Protein AF-A0A445A3R5-F1 (afdb_monomer_lite)

Sequence (117 aa):
MTSEGSCERLQRALLECHRRIPAGPSRDSACRHLNHALANCLVFLSCPHESEAVRTLCSSAGTALKRSQCQQAQLSLSLCLSSHQQYWLEGFIEEKVYHWRGRCRKADGSYQTDKRS

pLDDT: mean 71.78, std 22.08, range [31.06, 93.31]

Secondary structure (DSSP, 8-state):
--SHHHHHHHHHHHHHHHHHS-SSHHHHHHTHHHHHHHHHHHHHHH-HHHHHHHHHHTSS---HHHHHHHHHHHHHHHHHHHHHHTTGGGTS-SSHHHHHHHHHTTTS---------

Radius of gyration: 16.89 Å; chains: 1; bounding box: 39×32×50 Å

Structure (mmCIF, N/CA/C/O backbone):
data_AF-A0A445A3R5-F1
#
_entry.id   AF-A0A445A3R5-F1
#
loop_
_atom_site.group_PDB
_atom_site.id
_atom_site.type_symbol
_atom_site.label_atom_id
_atom_site.label_alt_id
_atom_site.label_comp_id
_atom_site.label_asym_id
_atom_site.label_entity_id
_atom_site.label_seq_id
_atom_site.pdbx_PDB_ins_code
_atom_site.Cartn_x
_atom_site.Cartn_y
_atom_site.Cartn_z
_atom_site.occupancy
_atom_site.B_iso_or_equiv
_atom_site.auth_seq_id
_atom_site.auth_comp_id
_atom_site.auth_asym_id
_atom_site.auth_atom_id
_atom_site.pdbx_PDB_model_num
ATOM 1 N N . MET A 1 1 ? -15.129 7.546 -12.291 1.00 37.06 1 MET A N 1
ATOM 2 C CA . MET A 1 1 ? -13.924 6.773 -12.670 1.00 37.06 1 MET A CA 1
ATOM 3 C C . MET A 1 1 ? -13.771 5.676 -11.636 1.00 37.06 1 MET A C 1
ATOM 5 O O . MET A 1 1 ? -13.635 6.003 -10.465 1.00 37.06 1 MET A O 1
ATOM 9 N N . THR A 1 2 ? -13.929 4.414 -12.029 1.00 44.00 2 THR A N 1
ATOM 10 C CA . THR A 1 2 ? -13.832 3.269 -11.113 1.00 44.00 2 THR A CA 1
ATOM 11 C C . THR A 1 2 ? -12.402 3.145 -10.580 1.00 44.00 2 THR A C 1
ATOM 13 O O . THR A 1 2 ? -11.435 3.400 -11.300 1.00 44.00 2 THR A O 1
ATOM 16 N N . SER A 1 3 ? -12.263 2.809 -9.296 1.00 56.22 3 SER A N 1
ATOM 17 C CA . SER A 1 3 ? -10.968 2.746 -8.601 1.00 56.22 3 SER A CA 1
ATOM 18 C C . SER A 1 3 ? -10.004 1.718 -9.219 1.00 56.22 3 SER A C 1
ATOM 20 O O . SER A 1 3 ? -8.790 1.901 -9.163 1.00 56.22 3 SER A O 1
ATOM 22 N N . GLU A 1 4 ? -10.522 0.680 -9.879 1.00 51.44 4 GLU A N 1
ATOM 23 C CA . GLU A 1 4 ? -9.735 -0.388 -10.516 1.00 51.44 4 GLU A CA 1
ATOM 24 C C . GLU A 1 4 ? -8.845 0.121 -11.659 1.00 51.44 4 GLU A C 1
ATOM 26 O O . GLU A 1 4 ? -7.643 -0.151 -11.682 1.00 51.44 4 GLU A O 1
ATOM 31 N N . GLY A 1 5 ? -9.380 0.978 -12.539 1.00 58.00 5 GLY A N 1
ATOM 32 C CA . GLY A 1 5 ? -8.611 1.571 -13.642 1.00 58.00 5 GLY A CA 1
ATOM 33 C C . GLY A 1 5 ? -7.486 2.506 -13.176 1.00 58.00 5 GLY A C 1
ATOM 34 O O . GLY A 1 5 ? -6.587 2.843 -13.948 1.00 58.00 5 GLY A O 1
ATOM 35 N N . SER A 1 6 ? -7.507 2.927 -11.909 1.00 75.94 6 SER A N 1
ATOM 36 C CA . SER A 1 6 ? -6.430 3.703 -11.291 1.00 75.94 6 SER A CA 1
ATOM 37 C C . SER A 1 6 ? -5.270 2.807 -10.838 1.00 75.94 6 SER A C 1
ATOM 39 O O . SER A 1 6 ? -4.104 3.143 -11.067 1.00 75.94 6 SER A O 1
ATOM 41 N N . CYS A 1 7 ? -5.566 1.635 -10.263 1.00 83.50 7 CYS A N 1
ATOM 42 C CA . CYS A 1 7 ? -4.539 0.732 -9.739 1.00 83.50 7 CYS A CA 1
ATOM 43 C C . CYS A 1 7 ? -3.718 0.082 -10.859 1.00 83.50 7 CYS A C 1
ATOM 45 O O . CYS A 1 7 ? -2.492 0.041 -10.763 1.00 83.50 7 CYS A O 1
ATOM 47 N N . GLU A 1 8 ? -4.348 -0.332 -11.963 1.00 84.38 8 GLU A N 1
ATOM 48 C CA . GLU A 1 8 ? -3.620 -0.874 -13.122 1.00 84.38 8 GLU A CA 1
ATOM 49 C C . GLU A 1 8 ? -2.626 0.134 -13.712 1.00 84.38 8 GLU A C 1
ATOM 51 O O . GLU A 1 8 ? -1.512 -0.216 -14.107 1.00 84.38 8 GLU A O 1
ATOM 56 N N . ARG A 1 9 ? -3.003 1.417 -13.763 1.00 86.88 9 ARG A N 1
ATOM 57 C CA . ARG A 1 9 ? -2.125 2.483 -14.265 1.00 86.88 9 ARG A CA 1
ATOM 58 C C . ARG A 1 9 ? -0.906 2.667 -13.363 1.00 86.88 9 ARG A C 1
ATOM 60 O O . ARG A 1 9 ? 0.203 2.814 -13.875 1.00 86.88 9 ARG A O 1
ATOM 67 N N . LEU A 1 10 ? -1.097 2.613 -12.044 1.00 85.69 10 LEU A N 1
ATOM 68 C CA . LEU A 1 10 ? -0.006 2.648 -11.065 1.00 85.69 10 LEU A CA 1
ATOM 69 C C . LEU A 1 10 ? 0.895 1.416 -11.177 1.00 85.69 10 LEU A C 1
ATOM 71 O O . LEU A 1 10 ? 2.116 1.548 -11.099 1.00 85.69 10 LEU A O 1
ATOM 75 N N . GLN A 1 11 ? 0.317 0.241 -11.430 1.00 87.00 11 GLN A N 1
ATOM 76 C CA . GLN A 1 11 ? 1.075 -0.981 -11.667 1.00 87.00 11 GLN A CA 1
ATOM 77 C C . GLN A 1 11 ? 1.947 -0.865 -12.921 1.00 87.00 11 GLN A C 1
ATOM 79 O O . GLN A 1 11 ? 3.147 -1.124 -12.849 1.00 87.00 11 GLN A O 1
ATOM 84 N N . ARG A 1 12 ? 1.388 -0.417 -14.053 1.00 87.56 12 ARG A N 1
ATOM 85 C CA . ARG A 1 12 ? 2.157 -0.204 -15.294 1.00 87.56 12 ARG A CA 1
ATOM 86 C C . ARG A 1 12 ? 3.282 0.814 -15.095 1.00 87.56 12 ARG A C 1
ATOM 88 O O . ARG A 1 12 ? 4.406 0.571 -15.525 1.00 87.56 12 ARG A O 1
ATOM 95 N N . ALA A 1 13 ? 3.007 1.919 -14.402 1.00 90.00 13 ALA A N 1
ATOM 96 C CA . ALA A 1 13 ? 4.021 2.923 -14.088 1.00 90.00 13 ALA A CA 1
ATOM 97 C C . ALA A 1 13 ? 5.144 2.359 -13.198 1.00 90.00 13 ALA A C 1
ATOM 99 O O . ALA A 1 13 ? 6.319 2.640 -13.434 1.00 90.00 13 ALA A O 1
ATOM 100 N N . LEU A 1 14 ? 4.805 1.532 -12.202 1.00 88.38 14 LEU A N 1
ATOM 101 C CA . LEU A 1 14 ? 5.788 0.872 -11.341 1.00 88.38 14 LEU A CA 1
ATOM 102 C C . LEU A 1 14 ? 6.661 -0.118 -12.123 1.00 88.38 14 LEU A C 1
ATOM 104 O O . LEU A 1 14 ? 7.878 -0.129 -11.940 1.00 88.38 14 LEU A O 1
ATOM 108 N N . LEU A 1 15 ? 6.063 -0.906 -13.020 1.00 88.56 15 LEU A N 1
ATOM 109 C CA . LEU A 1 15 ? 6.794 -1.828 -13.894 1.00 88.56 15 LEU A CA 1
ATOM 110 C C . LEU A 1 15 ? 7.776 -1.082 -14.803 1.00 88.56 15 LEU A C 1
ATOM 112 O O . LEU A 1 15 ? 8.933 -1.483 -14.909 1.00 88.56 15 LEU A O 1
ATOM 116 N N . GLU A 1 16 ? 7.364 0.043 -15.390 1.00 93.06 16 GLU A N 1
ATOM 117 C CA . GLU A 1 16 ? 8.260 0.873 -16.202 1.00 93.06 16 GLU A CA 1
ATOM 118 C C . GLU A 1 16 ? 9.389 1.494 -15.362 1.00 93.06 16 GLU A C 1
ATOM 120 O O . GLU A 1 16 ? 10.533 1.556 -15.813 1.00 93.06 16 GLU A O 1
ATOM 125 N N . CYS A 1 17 ? 9.113 1.890 -14.114 1.00 89.12 17 CYS A N 1
ATOM 126 C CA . CYS A 1 17 ? 10.145 2.356 -13.185 1.00 89.12 17 CYS A CA 1
ATOM 127 C C . CYS A 1 17 ? 11.187 1.260 -12.904 1.00 89.12 17 CYS A C 1
ATOM 129 O O . CYS A 1 17 ? 12.388 1.508 -13.002 1.00 89.12 17 CYS A O 1
ATOM 131 N N . HIS A 1 18 ? 10.743 0.028 -12.640 1.00 89.44 18 HIS A N 1
ATOM 132 C CA . HIS A 1 18 ? 11.635 -1.119 -12.444 1.00 89.44 18 HIS A CA 1
ATOM 133 C C . HIS A 1 18 ? 12.403 -1.512 -13.709 1.00 89.44 18 HIS A C 1
ATOM 135 O O . HIS A 1 18 ? 13.522 -2.004 -13.606 1.00 89.44 18 HIS A O 1
ATOM 141 N N . ARG A 1 19 ? 11.831 -1.291 -14.898 1.00 93.31 19 ARG A N 1
ATOM 142 C CA . ARG A 1 19 ? 12.522 -1.530 -16.171 1.00 93.31 19 ARG A CA 1
ATOM 143 C C . ARG A 1 19 ? 13.660 -0.532 -16.396 1.00 93.31 19 ARG A C 1
ATOM 145 O O . ARG A 1 19 ? 14.689 -0.892 -16.956 1.00 93.31 19 ARG A O 1
ATOM 152 N N . ARG A 1 20 ? 13.476 0.724 -15.976 1.00 93.06 20 ARG A N 1
ATOM 153 C CA . ARG A 1 20 ? 14.477 1.796 -16.119 1.00 93.06 20 ARG A CA 1
ATOM 154 C C . ARG A 1 20 ? 15.563 1.754 -15.052 1.00 93.06 20 ARG A C 1
ATOM 156 O O . ARG A 1 20 ? 16.673 2.207 -15.313 1.00 93.06 20 ARG A O 1
ATOM 163 N N . ILE A 1 21 ? 15.236 1.265 -13.858 1.00 89.81 21 ILE A N 1
ATOM 164 C CA . ILE A 1 21 ? 16.121 1.321 -12.696 1.00 89.81 21 ILE A CA 1
ATOM 165 C C . ILE A 1 21 ? 16.467 -0.106 -12.256 1.00 89.81 21 ILE A C 1
ATOM 167 O O . ILE A 1 21 ? 15.579 -0.821 -11.781 1.00 89.81 21 ILE A O 1
ATOM 171 N N . PRO A 1 22 ? 17.742 -0.523 -12.380 1.00 87.81 22 PRO A N 1
ATOM 172 C CA . PRO A 1 22 ? 18.195 -1.850 -11.977 1.00 87.81 22 PRO A CA 1
ATOM 173 C C . PRO A 1 22 ? 17.862 -2.168 -10.519 1.00 87.81 22 PRO A C 1
ATOM 175 O O . PRO A 1 22 ? 17.771 -1.273 -9.679 1.00 87.81 22 PRO A O 1
ATOM 178 N N . ALA A 1 23 ? 17.706 -3.454 -10.205 1.00 85.44 23 ALA A N 1
ATOM 179 C CA . ALA A 1 23 ? 17.438 -3.900 -8.843 1.00 85.44 23 ALA A CA 1
ATOM 180 C C . ALA A 1 23 ? 18.529 -3.432 -7.860 1.00 85.44 23 ALA A C 1
ATOM 182 O O . ALA A 1 23 ? 19.720 -3.513 -8.152 1.00 85.44 23 ALA A O 1
ATOM 183 N N . GLY A 1 24 ? 18.106 -2.947 -6.692 1.00 84.81 24 GLY A N 1
ATOM 184 C CA . GLY A 1 24 ? 18.982 -2.451 -5.632 1.00 84.81 24 GLY A CA 1
ATOM 185 C C . GLY A 1 24 ? 18.335 -1.316 -4.827 1.00 84.81 24 GLY A C 1
ATOM 186 O O . GLY A 1 24 ? 17.236 -0.869 -5.169 1.00 84.81 24 GLY A O 1
ATOM 187 N N . PRO A 1 25 ? 19.020 -0.795 -3.791 1.00 83.25 25 PRO A N 1
ATOM 188 C CA . PRO A 1 25 ? 18.479 0.241 -2.902 1.00 83.25 25 PRO A CA 1
ATOM 189 C C . PRO A 1 25 ? 18.020 1.514 -3.633 1.00 83.25 25 PRO A C 1
ATOM 191 O O . PRO A 1 25 ? 17.050 2.158 -3.232 1.00 83.25 25 PRO A O 1
ATOM 194 N N . SER A 1 26 ? 18.685 1.860 -4.739 1.00 86.00 26 SER A N 1
ATOM 195 C CA . SER A 1 26 ? 18.342 3.013 -5.581 1.00 86.00 26 SER A CA 1
ATOM 196 C C . SER A 1 26 ? 16.991 2.864 -6.287 1.00 86.00 26 SER A C 1
ATOM 198 O O . SER A 1 26 ? 16.297 3.854 -6.508 1.00 86.00 26 SER A O 1
ATOM 200 N N . ARG A 1 27 ? 16.577 1.635 -6.621 1.00 86.75 27 ARG A N 1
ATOM 201 C CA . ARG A 1 27 ? 15.251 1.370 -7.197 1.00 86.75 27 ARG A CA 1
ATOM 202 C C . ARG A 1 27 ? 14.157 1.575 -6.168 1.00 86.75 27 ARG A C 1
ATOM 204 O O . ARG A 1 27 ? 13.140 2.194 -6.472 1.00 86.75 27 ARG A O 1
ATOM 211 N N . ASP A 1 28 ? 14.374 1.090 -4.950 1.00 81.12 28 ASP A N 1
ATOM 212 C CA . ASP A 1 28 ? 13.382 1.182 -3.881 1.00 81.12 28 ASP A CA 1
ATOM 213 C C . ASP A 1 28 ? 13.109 2.629 -3.478 1.00 81.12 28 ASP A C 1
ATOM 215 O O . ASP A 1 28 ? 11.967 2.974 -3.172 1.00 81.12 28 ASP A O 1
ATOM 219 N N . SER A 1 29 ? 14.133 3.486 -3.513 1.00 86.12 29 SER A N 1
ATOM 220 C CA . SER A 1 29 ? 13.983 4.920 -3.272 1.00 86.12 29 SER A CA 1
ATOM 221 C C . SER A 1 29 ? 13.333 5.641 -4.457 1.00 86.12 29 SER A C 1
ATOM 223 O O . SER A 1 29 ? 12.372 6.386 -4.252 1.00 86.12 29 SER A O 1
ATOM 225 N N . ALA A 1 30 ? 13.777 5.383 -5.690 1.00 84.81 30 ALA A N 1
ATOM 226 C CA . ALA A 1 30 ? 13.256 6.051 -6.882 1.00 84.81 30 ALA A CA 1
ATOM 227 C C . ALA A 1 30 ? 11.796 5.674 -7.195 1.00 84.81 30 ALA A C 1
ATOM 229 O O . ALA A 1 30 ? 10.966 6.540 -7.476 1.00 84.81 30 ALA A O 1
ATOM 230 N N . CYS A 1 31 ? 11.443 4.393 -7.068 1.00 88.00 31 CYS A N 1
ATOM 231 C CA . CYS A 1 31 ? 10.097 3.883 -7.337 1.00 88.00 31 CYS A CA 1
ATOM 232 C C . CYS A 1 31 ? 9.188 3.891 -6.091 1.00 88.00 31 CYS A C 1
ATOM 234 O O . CYS A 1 31 ? 8.050 3.416 -6.143 1.00 88.00 31 CYS A O 1
ATOM 236 N N . ARG A 1 32 ? 9.653 4.445 -4.959 1.00 87.75 32 ARG A N 1
ATOM 237 C CA . ARG A 1 32 ? 8.954 4.409 -3.662 1.00 87.75 32 ARG A CA 1
ATOM 238 C C . ARG A 1 32 ? 7.534 4.954 -3.720 1.00 87.75 32 ARG A C 1
ATOM 240 O O . ARG A 1 32 ? 6.629 4.380 -3.120 1.00 87.75 32 ARG A O 1
ATOM 247 N N . HIS A 1 33 ? 7.354 6.074 -4.415 1.00 85.50 33 HIS A N 1
ATOM 248 C CA . HIS A 1 33 ? 6.078 6.778 -4.496 1.00 85.50 33 HIS A CA 1
ATOM 249 C C . HIS A 1 33 ? 5.041 5.973 -5.294 1.00 85.50 33 HIS A C 1
ATOM 251 O O . HIS A 1 33 ? 3.910 5.836 -4.836 1.00 85.50 33 HIS A O 1
ATOM 257 N N . LEU A 1 34 ? 5.446 5.358 -6.413 1.00 86.75 34 LEU A N 1
ATOM 258 C CA . LEU A 1 34 ? 4.602 4.455 -7.207 1.00 86.75 34 LEU A CA 1
ATOM 259 C C . LEU A 1 34 ? 4.236 3.202 -6.419 1.00 86.75 34 LEU A C 1
ATOM 261 O O . LEU A 1 34 ? 3.076 2.806 -6.385 1.00 86.75 34 LEU A O 1
ATOM 265 N N . ASN A 1 35 ? 5.214 2.620 -5.728 1.00 85.81 35 ASN A N 1
ATOM 266 C CA . ASN A 1 35 ? 4.995 1.457 -4.885 1.00 85.81 35 ASN A CA 1
ATOM 267 C C . ASN A 1 35 ? 4.002 1.758 -3.745 1.00 85.81 35 ASN A C 1
ATOM 269 O O . ASN A 1 35 ? 3.077 0.992 -3.490 1.00 85.81 35 ASN A O 1
ATOM 273 N N . HIS A 1 36 ? 4.160 2.905 -3.082 1.00 83.50 36 HIS A N 1
ATOM 274 C CA . HIS A 1 36 ? 3.249 3.345 -2.030 1.00 83.50 36 HIS A CA 1
ATOM 275 C C . HIS A 1 36 ? 1.837 3.627 -2.558 1.00 83.50 36 HIS A C 1
ATOM 277 O O . HIS A 1 36 ? 0.860 3.207 -1.943 1.00 83.50 36 HIS A O 1
ATOM 283 N N . ALA A 1 37 ? 1.729 4.315 -3.696 1.00 86.06 37 ALA A N 1
ATOM 284 C CA . ALA A 1 37 ? 0.449 4.614 -4.324 1.00 86.06 37 ALA A CA 1
ATOM 285 C C . ALA A 1 37 ? -0.282 3.333 -4.747 1.00 86.06 37 ALA A C 1
ATOM 287 O O . ALA A 1 37 ? -1.463 3.186 -4.443 1.00 86.06 37 ALA A O 1
ATOM 288 N N . LEU A 1 38 ? 0.421 2.386 -5.381 1.00 83.94 38 LEU A N 1
ATOM 289 C CA . LEU A 1 38 ? -0.147 1.098 -5.775 1.00 83.94 38 LEU A CA 1
ATOM 290 C C . LEU A 1 38 ? -0.620 0.298 -4.558 1.00 83.94 38 LEU A C 1
ATOM 292 O O . LEU A 1 38 ? -1.742 -0.197 -4.561 1.00 83.94 38 LEU A O 1
ATOM 296 N N . ALA A 1 39 ? 0.192 0.222 -3.500 1.00 84.19 39 ALA A N 1
ATOM 297 C CA . ALA A 1 39 ? -0.186 -0.470 -2.270 1.00 84.19 39 ALA A CA 1
ATOM 298 C C . ALA A 1 39 ? -1.469 0.116 -1.658 1.00 84.19 39 ALA A C 1
ATOM 300 O O . ALA A 1 39 ? -2.389 -0.632 -1.343 1.00 84.19 39 ALA A O 1
ATOM 301 N N . ASN A 1 40 ? -1.573 1.444 -1.549 1.00 84.44 40 ASN A N 1
ATOM 302 C CA . ASN A 1 40 ? -2.789 2.083 -1.038 1.00 84.44 40 ASN A CA 1
ATOM 303 C C . ASN A 1 40 ? -4.000 1.841 -1.948 1.00 84.44 40 ASN A C 1
ATOM 305 O O . ASN A 1 40 ? -5.102 1.655 -1.446 1.00 84.44 40 ASN A O 1
ATOM 309 N N . CYS A 1 41 ? -3.796 1.813 -3.266 1.00 85.44 41 CYS A N 1
ATOM 310 C CA . CYS A 1 41 ? -4.853 1.526 -4.232 1.00 85.44 41 CYS A CA 1
ATOM 311 C C . CYS A 1 41 ? -5.420 0.110 -4.040 1.00 85.44 41 CYS A C 1
ATOM 313 O O . CYS A 1 41 ? -6.629 -0.063 -3.936 1.00 85.44 41 CYS A O 1
ATOM 315 N N . LEU A 1 42 ? -4.546 -0.892 -3.903 1.00 84.00 42 LEU A N 1
ATOM 316 C CA . LEU A 1 42 ? -4.945 -2.285 -3.680 1.00 84.00 42 LEU A CA 1
ATOM 317 C C . LEU A 1 42 ? -5.613 -2.496 -2.318 1.00 84.00 42 LEU A C 1
ATOM 319 O O . LEU A 1 42 ? -6.603 -3.218 -2.222 1.00 84.00 42 LEU A O 1
ATOM 323 N N . VAL A 1 43 ? -5.106 -1.836 -1.274 1.00 86.75 43 VAL A N 1
ATOM 324 C CA . VAL A 1 43 ? -5.729 -1.851 0.057 1.00 86.75 43 VAL A CA 1
ATOM 325 C C . VAL A 1 43 ? -7.130 -1.240 0.004 1.00 86.75 43 VAL A C 1
ATOM 327 O O . VAL A 1 43 ? -8.051 -1.805 0.580 1.00 86.75 43 VAL A O 1
ATOM 330 N N . PHE A 1 44 ? -7.309 -0.132 -0.719 1.00 87.38 44 PHE A N 1
ATOM 331 C CA . PHE A 1 44 ? -8.618 0.496 -0.895 1.00 87.38 44 PHE A CA 1
ATOM 332 C C . PHE A 1 44 ? -9.587 -0.377 -1.703 1.00 87.38 44 PHE A C 1
ATOM 334 O O . PHE A 1 44 ? -10.763 -0.434 -1.366 1.00 87.38 44 PHE A O 1
ATOM 341 N N . LEU A 1 45 ? -9.110 -1.094 -2.728 1.00 86.38 45 LEU A N 1
ATOM 342 C CA . LEU A 1 45 ? -9.939 -2.052 -3.470 1.00 86.38 45 LEU A CA 1
ATOM 343 C C . LEU A 1 45 ? -10.362 -3.254 -2.620 1.00 86.38 45 LEU A C 1
ATOM 345 O O . LEU A 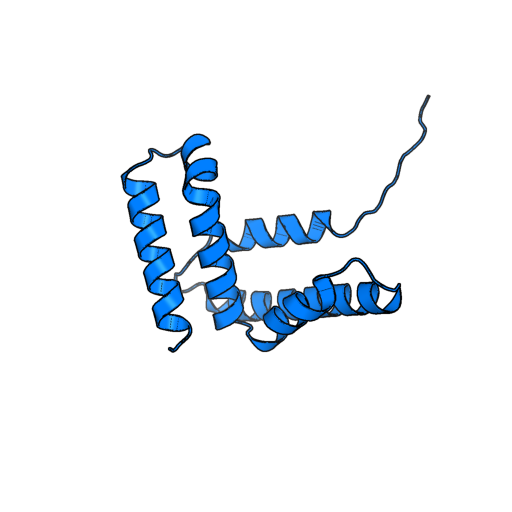1 45 ? -11.488 -3.719 -2.750 1.00 86.38 45 LEU A O 1
ATOM 349 N N . SER A 1 46 ? -9.467 -3.752 -1.765 1.00 86.19 46 SER A N 1
ATOM 350 C CA . SER A 1 46 ? -9.737 -4.942 -0.948 1.00 86.19 46 SER A CA 1
ATOM 351 C C . SER A 1 46 ? -10.607 -4.615 0.269 1.00 86.19 46 SER A C 1
ATOM 353 O O . SER A 1 46 ? -11.532 -5.345 0.586 1.00 86.19 46 SER A O 1
ATOM 355 N N . CYS A 1 47 ? -10.316 -3.501 0.945 1.00 88.81 47 CYS A N 1
ATOM 356 C CA . CYS A 1 47 ? -10.924 -3.109 2.217 1.00 88.81 47 CYS A CA 1
ATOM 357 C C . CYS A 1 47 ? -11.315 -1.617 2.183 1.00 88.81 47 CYS A C 1
ATOM 359 O O . CYS A 1 47 ? -10.680 -0.791 2.856 1.00 88.81 47 CYS A O 1
ATOM 361 N N . PRO A 1 48 ? -12.302 -1.213 1.359 1.00 89.81 48 PRO A N 1
ATOM 362 C CA . PRO A 1 48 ? -12.624 0.199 1.136 1.00 89.81 48 PRO A CA 1
ATOM 363 C C . PRO A 1 48 ? -13.091 0.900 2.416 1.00 89.81 48 PRO A C 1
ATOM 365 O O . PRO A 1 48 ? -12.645 2.008 2.713 1.00 89.81 48 PRO A O 1
ATOM 368 N N . HIS A 1 49 ? -13.928 0.237 3.216 1.00 91.31 49 HIS A N 1
ATOM 369 C CA . HIS A 1 49 ? -14.488 0.812 4.438 1.00 91.31 49 HIS A CA 1
ATOM 370 C C . HIS A 1 49 ? -13.423 1.005 5.521 1.00 91.31 49 HIS A C 1
ATOM 372 O O . HIS A 1 49 ? -13.301 2.082 6.106 1.00 91.31 49 HIS A O 1
ATOM 378 N N . GLU A 1 50 ? -12.610 -0.017 5.769 1.00 90.88 50 GLU A N 1
ATOM 379 C CA . GLU A 1 50 ? -11.567 0.009 6.788 1.00 90.88 50 GLU A CA 1
ATOM 380 C C . GLU A 1 50 ? -10.437 0.966 6.399 1.00 90.88 50 GLU A C 1
ATOM 382 O O . GLU A 1 50 ? -9.914 1.697 7.243 1.00 90.88 50 GLU A O 1
ATOM 387 N N . SER A 1 51 ? -10.075 1.011 5.114 1.00 87.25 51 SER A N 1
ATOM 388 C CA . SER A 1 51 ? -9.042 1.924 4.619 1.00 87.25 51 SER A CA 1
ATOM 389 C C . SER A 1 51 ? -9.485 3.389 4.678 1.00 87.25 51 SER A C 1
ATOM 391 O O . SER A 1 51 ? -8.694 4.255 5.064 1.00 87.25 51 SER A O 1
ATOM 393 N N . GLU A 1 52 ? -10.754 3.686 4.385 1.00 90.44 52 GLU A N 1
ATOM 394 C CA . GLU A 1 52 ? -11.322 5.023 4.560 1.00 90.44 52 GLU A CA 1
ATOM 395 C C . GLU A 1 52 ? -11.431 5.425 6.038 1.00 90.44 52 GLU A C 1
ATOM 397 O O . GLU A 1 52 ? -11.122 6.571 6.391 1.00 90.44 52 GLU A O 1
ATOM 402 N N . ALA A 1 53 ? -11.794 4.485 6.916 1.00 89.44 53 ALA A N 1
ATOM 403 C CA . ALA A 1 53 ? -11.820 4.709 8.357 1.00 89.44 53 ALA A CA 1
ATOM 404 C C . ALA A 1 53 ? -10.427 5.086 8.883 1.00 89.44 53 ALA A C 1
ATOM 406 O O . ALA A 1 53 ? -10.287 6.089 9.585 1.00 89.44 53 ALA A O 1
ATOM 407 N N . VAL A 1 54 ? -9.380 4.356 8.480 1.00 88.94 54 VAL A N 1
ATOM 408 C CA . VAL A 1 54 ? -7.988 4.694 8.819 1.00 88.94 54 VAL A CA 1
ATOM 409 C C . VAL A 1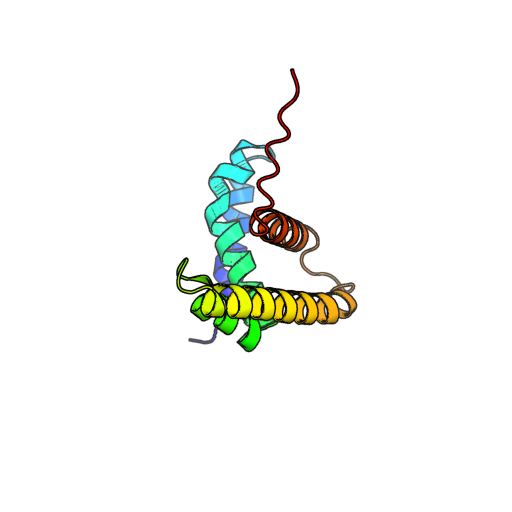 54 ? -7.609 6.068 8.267 1.00 88.94 54 VAL A C 1
ATOM 411 O O . VAL A 1 54 ? -7.069 6.889 9.008 1.00 88.94 54 VAL A O 1
ATOM 414 N N . ARG A 1 55 ? -7.928 6.371 7.002 1.00 87.44 55 ARG A N 1
ATOM 415 C CA . ARG A 1 55 ? -7.633 7.679 6.392 1.00 87.44 55 ARG A CA 1
ATOM 416 C C . ARG A 1 55 ? -8.261 8.833 7.175 1.00 87.44 55 ARG A C 1
ATOM 418 O O . ARG A 1 55 ? -7.612 9.854 7.377 1.00 87.44 55 ARG A O 1
ATOM 425 N N . THR A 1 56 ? -9.498 8.671 7.632 1.00 88.50 56 THR A N 1
ATOM 426 C CA . THR A 1 56 ? -10.233 9.714 8.356 1.00 88.50 56 THR A CA 1
ATOM 427 C C . THR A 1 56 ? -9.752 9.842 9.801 1.00 88.50 56 THR A C 1
ATOM 429 O O . THR A 1 56 ? -9.424 10.942 10.253 1.00 88.50 56 THR A O 1
ATOM 432 N N . LEU A 1 57 ? -9.662 8.722 10.523 1.00 84.94 57 LEU A N 1
ATOM 433 C CA . LEU A 1 57 ? -9.408 8.694 11.966 1.00 84.94 57 LEU A CA 1
ATOM 434 C C . LEU A 1 57 ? -7.930 8.887 12.320 1.00 84.94 57 LEU A C 1
ATOM 436 O O . LEU A 1 57 ? -7.628 9.477 13.354 1.00 84.94 57 LEU A O 1
ATOM 440 N N . CYS A 1 58 ? -7.010 8.453 11.457 1.00 85.88 58 CYS A N 1
ATOM 441 C CA . CYS A 1 58 ? -5.568 8.533 11.698 1.00 85.88 58 CYS A CA 1
ATOM 442 C C . CYS A 1 58 ? -4.894 9.760 11.055 1.00 85.88 58 CYS A C 1
ATOM 444 O O . CYS A 1 58 ? -3.673 9.882 11.109 1.00 85.88 58 CYS A O 1
ATOM 446 N N . SER A 1 59 ? -5.661 10.674 10.448 1.00 77.62 59 SER A N 1
ATOM 447 C CA . SER A 1 59 ? -5.132 11.865 9.756 1.00 77.62 59 SER A CA 1
ATOM 448 C C . SER A 1 59 ? -4.546 12.936 10.686 1.00 77.62 59 SER A C 1
ATOM 450 O O . SER A 1 59 ? -3.807 13.806 10.232 1.00 77.62 59 SER A O 1
ATOM 452 N N . SER A 1 60 ? -4.871 12.906 11.983 1.00 76.38 60 SER A N 1
ATOM 453 C CA . SER A 1 60 ? -4.441 13.914 12.959 1.00 76.38 60 SER A CA 1
ATOM 454 C C . SER A 1 60 ? -4.123 13.284 14.313 1.00 76.38 60 SER A C 1
ATOM 456 O O . SER A 1 60 ? -4.777 12.335 14.737 1.00 76.38 60 SE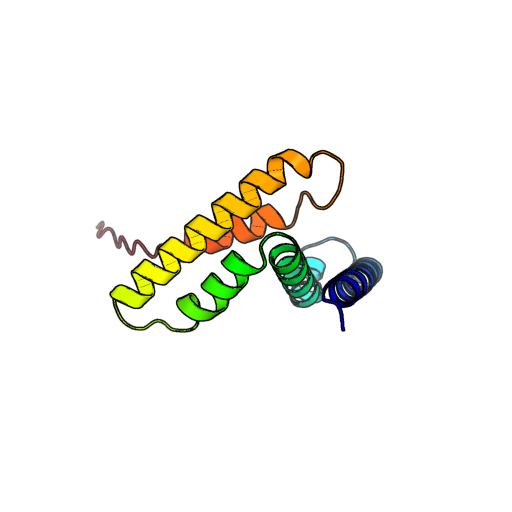R A O 1
ATOM 458 N N . ALA A 1 61 ? -3.160 13.859 15.040 1.00 67.81 61 ALA A N 1
ATOM 459 C CA . ALA A 1 61 ? -2.715 13.374 16.353 1.00 67.81 61 ALA A CA 1
ATOM 460 C C . ALA A 1 61 ? -3.743 13.541 17.500 1.00 67.81 61 ALA A C 1
ATOM 462 O O . ALA A 1 61 ? -3.392 13.272 18.645 1.00 67.81 61 ALA A O 1
ATOM 463 N N . GLY A 1 62 ? -4.981 13.957 17.184 1.00 76.56 62 GLY A N 1
ATOM 464 C CA . GLY A 1 62 ? -5.994 14.620 18.022 1.00 76.56 62 GLY A CA 1
ATOM 465 C C . GLY A 1 62 ? -6.176 14.173 19.483 1.00 76.56 62 GLY A C 1
ATOM 466 O O . GLY A 1 62 ? -5.255 14.146 20.293 1.00 76.56 62 GLY A O 1
ATOM 467 N N . THR A 1 63 ? -7.419 13.947 19.903 1.00 86.12 63 THR A N 1
ATOM 468 C CA . THR A 1 63 ? -7.718 13.599 21.302 1.00 86.12 63 THR A CA 1
ATOM 469 C C . THR A 1 63 ? -7.329 12.149 21.608 1.00 86.12 63 THR A C 1
ATOM 471 O O . THR A 1 63 ? -7.144 11.339 20.699 1.00 86.12 63 THR A O 1
ATOM 474 N N . ALA A 1 64 ? -7.249 11.786 22.895 1.00 86.81 64 ALA A N 1
ATOM 475 C CA . ALA A 1 64 ? -7.052 10.389 23.305 1.00 86.81 64 ALA A CA 1
ATOM 476 C C . ALA A 1 64 ? -8.108 9.450 22.691 1.00 86.81 64 ALA A C 1
ATOM 478 O O . ALA A 1 64 ? -7.775 8.356 22.239 1.00 86.81 64 ALA A O 1
ATOM 479 N N . LEU A 1 65 ? -9.353 9.926 22.577 1.00 86.12 65 LEU A N 1
ATOM 480 C CA . LEU A 1 65 ? -10.433 9.213 21.903 1.00 86.12 65 LEU A CA 1
ATOM 481 C C . LEU A 1 65 ? -10.143 8.992 20.409 1.00 86.12 65 LEU A C 1
ATOM 483 O O . LEU A 1 65 ? -10.257 7.863 19.941 1.00 86.12 65 LEU A O 1
ATOM 487 N N . LYS A 1 66 ? -9.698 10.022 19.669 1.00 86.12 66 LYS A N 1
ATOM 488 C CA . LYS A 1 66 ? -9.314 9.862 18.251 1.00 86.12 66 LYS A CA 1
ATOM 489 C C . LYS A 1 66 ? -8.167 8.866 18.069 1.00 86.12 66 LYS A C 1
ATOM 491 O O . LYS A 1 66 ? -8.183 8.100 17.111 1.00 86.12 66 LYS A O 1
ATOM 496 N N . ARG A 1 67 ? -7.199 8.834 18.993 1.00 87.38 67 ARG A N 1
ATOM 497 C CA . ARG A 1 67 ? -6.108 7.844 18.959 1.00 87.38 67 ARG A CA 1
ATOM 498 C C . ARG A 1 67 ? -6.625 6.417 19.138 1.00 87.38 67 ARG A C 1
ATOM 500 O O . ARG A 1 67 ? -6.273 5.558 18.338 1.00 87.38 67 ARG A O 1
ATOM 507 N N . SER A 1 68 ? -7.505 6.186 20.113 1.00 88.81 68 SER A N 1
ATOM 508 C CA . SER A 1 68 ? -8.145 4.877 20.311 1.00 88.81 68 SER A CA 1
ATOM 509 C C . SER A 1 68 ? -8.977 4.454 19.091 1.00 88.81 68 SER A C 1
ATOM 511 O O . SER A 1 68 ? -8.870 3.321 18.630 1.00 88.81 68 SER A O 1
ATOM 513 N N . GLN A 1 69 ? -9.734 5.380 18.498 1.00 89.69 69 GLN A N 1
ATOM 514 C CA . GLN A 1 69 ? -10.502 5.124 17.276 1.00 89.69 69 GLN A CA 1
ATOM 515 C C . GLN A 1 69 ? -9.602 4.800 16.075 1.00 89.69 69 GLN A C 1
ATOM 517 O O . GLN A 1 69 ? -9.906 3.888 15.311 1.00 89.69 69 GLN A O 1
ATOM 522 N N . CYS A 1 70 ? -8.478 5.505 15.919 1.00 90.38 70 CYS A N 1
ATOM 523 C CA . CYS A 1 70 ? -7.482 5.194 14.897 1.00 90.38 70 CYS A CA 1
ATOM 524 C C . CYS A 1 70 ? -6.879 3.794 15.102 1.00 90.38 70 CYS A C 1
ATOM 526 O O . CYS A 1 70 ? -6.801 3.030 14.142 1.00 90.38 70 CYS A O 1
ATOM 528 N N . GLN A 1 71 ? -6.513 3.422 16.334 1.00 89.56 71 GLN A N 1
ATOM 529 C CA . GLN A 1 71 ? -6.014 2.075 16.642 1.00 89.56 71 GLN A CA 1
ATOM 530 C C . GLN A 1 71 ? -7.047 0.997 16.292 1.00 89.56 71 GLN A C 1
ATOM 532 O O . GLN A 1 71 ? -6.713 0.013 15.633 1.00 89.56 71 GLN A O 1
ATOM 537 N N . GLN A 1 72 ? -8.316 1.212 16.645 1.00 92.62 72 GLN A N 1
ATOM 538 C CA . GLN A 1 72 ? -9.391 0.284 16.298 1.00 92.62 72 GLN A CA 1
ATOM 539 C C . GLN A 1 72 ? -9.582 0.164 14.779 1.00 92.62 72 GLN A C 1
ATOM 541 O O . GLN A 1 72 ? -9.748 -0.940 14.259 1.00 92.62 72 GLN A O 1
ATOM 546 N N . ALA A 1 73 ? -9.509 1.278 14.046 1.00 90.06 73 ALA A N 1
ATOM 547 C CA .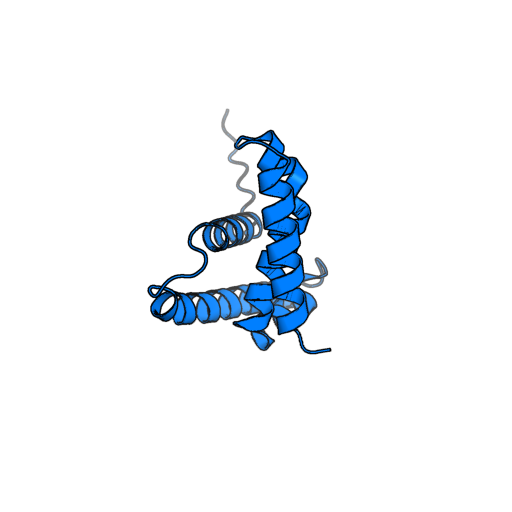 ALA A 1 73 ? -9.587 1.270 12.588 1.00 90.06 73 ALA A CA 1
ATOM 548 C C . ALA A 1 73 ? -8.407 0.516 11.950 1.00 90.06 73 ALA A C 1
ATOM 550 O O . ALA A 1 73 ? -8.604 -0.266 11.021 1.00 90.06 73 ALA A O 1
ATOM 551 N N . GLN A 1 74 ? -7.189 0.690 12.474 1.00 89.31 74 GLN A N 1
ATOM 552 C CA . GLN A 1 74 ? -6.005 -0.049 12.022 1.00 89.31 74 GLN A CA 1
ATOM 553 C C . GLN A 1 74 ? -6.129 -1.556 12.276 1.00 89.31 74 GLN A C 1
ATOM 555 O O . GLN A 1 74 ? -5.736 -2.357 11.422 1.00 89.31 74 GLN A O 1
ATOM 560 N N . LEU A 1 75 ? -6.696 -1.952 13.419 1.00 92.06 7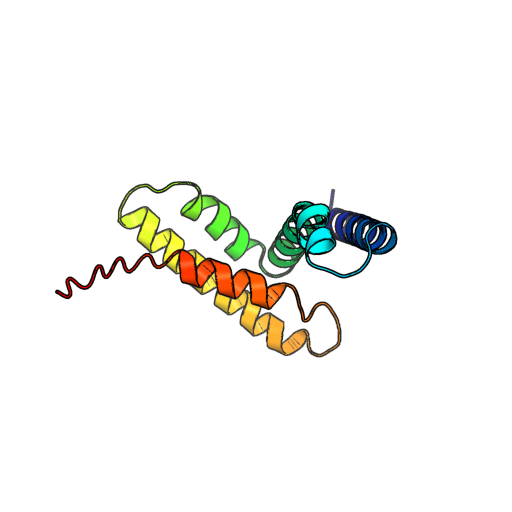5 LEU A N 1
ATOM 561 C CA . LEU A 1 75 ? -6.971 -3.353 13.725 1.00 92.06 75 LEU A CA 1
ATOM 562 C C . LEU A 1 75 ? -7.999 -3.934 12.748 1.00 92.06 75 LEU A C 1
ATOM 564 O O . LEU A 1 75 ? -7.748 -4.981 12.156 1.00 92.06 75 LEU A O 1
ATOM 568 N N . SER A 1 76 ? -9.111 -3.228 12.521 1.00 90.75 76 SER A N 1
ATOM 569 C CA . SER A 1 76 ? -10.147 -3.652 11.571 1.00 90.75 76 SER A CA 1
ATOM 570 C C . SER A 1 76 ? -9.585 -3.827 10.159 1.00 90.75 76 SER A C 1
ATOM 572 O O . SER A 1 76 ? -9.827 -4.849 9.519 1.00 90.75 76 SER A O 1
ATOM 574 N N . LEU A 1 77 ? -8.759 -2.881 9.697 1.00 87.75 77 LEU A N 1
ATOM 575 C CA . LEU A 1 77 ? -8.082 -2.984 8.405 1.00 87.75 77 LEU A CA 1
ATOM 576 C C . LEU A 1 77 ? -7.153 -4.203 8.346 1.00 87.75 77 LEU A C 1
ATOM 578 O O . LEU A 1 77 ? -7.127 -4.918 7.348 1.00 87.75 77 LEU A O 1
ATOM 582 N N . SER A 1 78 ? -6.409 -4.467 9.420 1.00 88.25 78 SER A N 1
ATOM 583 C CA . SER A 1 78 ? -5.502 -5.618 9.499 1.00 88.25 78 SER A CA 1
ATOM 584 C C . SER A 1 78 ? -6.248 -6.953 9.436 1.00 88.25 78 SER A C 1
ATOM 586 O O . SER A 1 78 ? -5.749 -7.900 8.825 1.00 88.25 78 SER A O 1
ATOM 588 N N . LEU A 1 79 ? -7.438 -7.031 10.040 1.00 89.62 79 LEU A N 1
ATOM 589 C CA . LEU A 1 79 ? -8.307 -8.206 9.975 1.00 89.62 79 LEU A CA 1
ATOM 590 C C . LEU A 1 79 ? -8.859 -8.415 8.564 1.00 89.62 79 LEU A C 1
ATOM 592 O O . LEU A 1 79 ? -8.737 -9.521 8.043 1.00 89.62 79 LEU A O 1
ATOM 596 N N . CYS A 1 80 ? -9.371 -7.359 7.925 1.00 88.62 80 CYS A N 1
ATOM 597 C CA . CYS A 1 80 ? -9.842 -7.429 6.541 1.00 88.62 80 CYS A CA 1
ATOM 598 C C . CYS A 1 80 ? -8.717 -7.871 5.589 1.00 88.62 80 CYS A C 1
ATOM 600 O O . CYS A 1 80 ? -8.865 -8.826 4.835 1.00 88.62 80 CYS A O 1
ATOM 602 N N . LEU A 1 81 ? -7.526 -7.273 5.685 1.00 86.19 81 LEU A N 1
ATOM 603 C CA . LEU A 1 81 ? -6.391 -7.701 4.861 1.00 86.19 81 LEU A CA 1
ATOM 604 C C . LEU A 1 81 ? -5.978 -9.156 5.133 1.00 86.19 81 LEU A C 1
ATOM 606 O O . LEU A 1 81 ? -5.541 -9.846 4.214 1.00 86.19 81 LEU A O 1
ATOM 610 N N . SER A 1 82 ? -6.115 -9.637 6.372 1.00 84.44 82 SER A N 1
ATOM 611 C CA . SER A 1 82 ? -5.765 -11.016 6.733 1.00 84.44 82 SER A CA 1
ATOM 612 C C . SER A 1 82 ? -6.784 -12.040 6.227 1.00 84.44 82 SER A C 1
ATOM 614 O O . SER A 1 82 ? -6.364 -13.109 5.792 1.00 84.44 82 SER A O 1
ATOM 616 N N . SER A 1 83 ? -8.087 -11.730 6.229 1.00 84.00 83 SER A N 1
ATOM 617 C CA . SER A 1 83 ? -9.104 -12.614 5.630 1.00 84.00 83 SER A CA 1
ATOM 618 C C . SER A 1 83 ? -8.873 -12.755 4.130 1.00 84.00 83 SER A C 1
ATOM 620 O O . SER A 1 83 ? -8.900 -13.849 3.581 1.00 84.00 83 SER A O 1
ATOM 622 N N . HIS A 1 84 ? -8.522 -11.649 3.488 1.00 77.44 84 HIS A N 1
ATOM 623 C CA . HIS A 1 84 ? -8.114 -11.606 2.101 1.00 77.44 84 HIS A CA 1
ATOM 624 C C . HIS A 1 84 ? -6.822 -12.402 1.847 1.00 77.44 84 HIS A C 1
ATOM 626 O O . HIS A 1 84 ? -6.741 -13.114 0.850 1.00 77.44 84 HIS A O 1
ATOM 632 N N . GLN A 1 85 ? -5.823 -12.353 2.743 1.00 68.12 85 GLN A N 1
ATOM 633 C CA . GLN A 1 85 ? -4.548 -13.084 2.610 1.00 68.12 85 GLN A CA 1
ATOM 634 C C . GLN A 1 85 ? -4.732 -14.607 2.486 1.00 68.12 85 GLN A C 1
ATOM 636 O O . GLN A 1 85 ? -3.903 -15.270 1.868 1.00 68.12 85 GLN A O 1
ATOM 641 N N . GLN A 1 86 ? -5.829 -15.152 3.015 1.00 56.03 86 GLN A N 1
ATOM 642 C CA . GLN A 1 86 ? -6.186 -16.564 2.853 1.00 56.03 86 GLN A CA 1
ATOM 643 C C . GLN A 1 86 ? -6.668 -16.898 1.428 1.00 56.03 86 GLN A C 1
ATOM 645 O O . GLN A 1 86 ? -6.531 -18.041 1.007 1.00 56.03 86 GLN A O 1
ATOM 650 N N . TYR A 1 87 ? -7.163 -15.910 0.674 1.00 45.59 87 TYR A N 1
ATOM 651 C CA . TYR A 1 87 ? -7.595 -16.046 -0.723 1.00 45.59 87 TYR A CA 1
ATOM 652 C C . TYR A 1 87 ? -6.517 -15.623 -1.744 1.00 45.59 87 TYR A C 1
ATOM 654 O O . TYR A 1 87 ? -6.514 -16.117 -2.866 1.00 45.59 87 TYR A O 1
ATOM 662 N N . TRP A 1 88 ? -5.563 -14.754 -1.376 1.00 51.94 88 TRP A N 1
ATOM 663 C CA . TRP A 1 88 ? -4.491 -14.272 -2.278 1.00 51.94 88 TRP A CA 1
ATOM 664 C C . TRP A 1 88 ? -3.382 -15.299 -2.586 1.00 51.94 88 TRP A C 1
ATOM 666 O O . TRP A 1 88 ? -2.478 -14.995 -3.369 1.00 51.94 88 TRP A O 1
ATOM 676 N N . LEU A 1 89 ? -3.446 -16.513 -2.022 1.00 41.09 89 LEU A N 1
ATOM 677 C CA . LEU A 1 89 ? -2.515 -17.609 -2.333 1.00 41.09 89 LEU A CA 1
ATOM 678 C C . LEU A 1 89 ? -2.614 -18.108 -3.792 1.00 41.09 89 LEU A C 1
ATOM 680 O O . LEU A 1 89 ? -1.750 -18.868 -4.216 1.00 41.09 89 LEU A O 1
ATOM 684 N N . GLU A 1 90 ? -3.583 -17.632 -4.586 1.00 35.91 90 GLU A N 1
ATOM 685 C CA . GLU A 1 90 ? -3.667 -17.902 -6.034 1.00 35.91 90 GLU A CA 1
ATOM 686 C C . GLU A 1 90 ? -3.070 -16.807 -6.947 1.00 35.91 90 GLU A C 1
ATOM 688 O O . GLU A 1 90 ? -3.267 -16.824 -8.159 1.00 35.91 90 GLU A O 1
ATOM 693 N N . GLY A 1 91 ? -2.226 -15.911 -6.417 1.00 42.72 91 GLY A N 1
ATOM 694 C CA . GLY A 1 91 ? -1.139 -15.356 -7.237 1.00 42.72 91 GLY A CA 1
ATOM 695 C C . GLY A 1 91 ? -1.170 -13.869 -7.585 1.00 42.72 91 GLY A C 1
ATOM 696 O O . GLY A 1 91 ? -0.942 -13.515 -8.738 1.00 42.72 91 GLY A O 1
ATOM 697 N N . PHE A 1 92 ? -1.302 -12.965 -6.608 1.00 39.88 92 PHE A N 1
ATOM 698 C CA . PHE A 1 92 ? -0.927 -11.560 -6.838 1.00 39.88 92 PHE A CA 1
ATOM 699 C C . PHE A 1 92 ? -0.435 -10.853 -5.556 1.00 39.88 92 PHE A C 1
ATOM 701 O O . PHE A 1 92 ? -1.201 -10.577 -4.641 1.00 39.88 92 PHE A O 1
ATOM 708 N N . ILE A 1 93 ? 0.857 -10.483 -5.560 1.00 43.88 93 ILE A N 1
ATOM 709 C CA . ILE A 1 93 ? 1.555 -9.506 -4.686 1.00 43.88 93 ILE A CA 1
ATOM 710 C C . ILE A 1 93 ? 1.995 -10.010 -3.292 1.00 43.88 93 ILE A C 1
ATOM 712 O O . ILE A 1 93 ? 1.500 -9.570 -2.257 1.00 43.88 93 ILE A O 1
ATOM 716 N N . GLU A 1 94 ? 3.048 -10.832 -3.247 1.00 39.09 94 GLU A N 1
ATOM 717 C CA . GLU A 1 94 ? 3.652 -11.288 -1.981 1.00 39.09 94 GLU A CA 1
ATOM 718 C C . GLU A 1 94 ? 4.497 -10.225 -1.250 1.00 39.09 94 GLU A C 1
ATOM 720 O O . GLU A 1 94 ? 4.596 -10.261 -0.030 1.00 39.09 94 GLU A O 1
ATOM 725 N N . GLU A 1 95 ? 5.085 -9.227 -1.921 1.00 39.19 95 GLU A N 1
ATOM 726 C CA . GLU A 1 95 ? 6.166 -8.449 -1.276 1.00 39.19 95 GLU A CA 1
ATOM 727 C C . GLU A 1 95 ? 5.722 -7.130 -0.601 1.00 39.19 95 GLU A C 1
ATOM 729 O O . GLU A 1 95 ? 6.395 -6.609 0.291 1.00 39.19 95 GLU A O 1
ATOM 734 N N . LYS A 1 96 ? 4.584 -6.540 -0.997 1.00 41.62 96 LYS A N 1
ATOM 735 C CA . LYS A 1 96 ? 4.219 -5.165 -0.575 1.00 41.62 96 LYS A CA 1
ATOM 736 C C . LYS A 1 96 ? 3.355 -5.091 0.687 1.00 41.62 96 LYS A C 1
ATOM 738 O O . LYS A 1 96 ? 3.405 -4.082 1.394 1.00 41.62 96 LYS A O 1
ATOM 743 N N . VAL A 1 97 ? 2.643 -6.168 1.022 1.00 45.25 97 VAL A N 1
ATOM 744 C CA . VAL A 1 97 ? 1.795 -6.258 2.225 1.00 45.25 97 VAL A CA 1
ATOM 745 C C . VAL A 1 97 ? 2.643 -6.342 3.505 1.00 45.25 97 VAL A C 1
ATOM 747 O O . VAL A 1 97 ? 2.325 -5.694 4.507 1.00 45.25 97 VAL A O 1
ATOM 750 N N . TYR A 1 98 ? 3.794 -7.026 3.466 1.00 40.12 98 TYR A N 1
ATOM 751 C CA . TYR A 1 98 ? 4.720 -7.100 4.607 1.00 40.12 98 TYR A CA 1
ATOM 752 C C . TYR A 1 98 ? 5.295 -5.730 5.004 1.00 40.12 98 TYR A C 1
ATOM 754 O O . TYR A 1 98 ? 5.445 -5.439 6.193 1.00 40.12 98 TYR A O 1
ATOM 762 N N . HIS A 1 99 ? 5.544 -4.840 4.035 1.00 39.97 99 HIS A N 1
ATOM 763 C CA . HIS A 1 99 ? 6.041 -3.489 4.315 1.00 39.97 99 HIS A CA 1
ATOM 764 C C . HIS A 1 99 ? 4.988 -2.594 5.001 1.00 39.97 99 HIS A C 1
ATOM 766 O O . HIS A 1 99 ? 5.343 -1.679 5.747 1.00 39.97 99 HIS A O 1
ATOM 772 N N . TRP A 1 100 ? 3.692 -2.858 4.795 1.00 39.97 100 TRP A N 1
ATOM 773 C CA . TRP A 1 100 ? 2.613 -2.150 5.496 1.00 39.97 100 TRP A CA 1
ATOM 774 C C . TRP A 1 100 ? 2.475 -2.630 6.950 1.00 39.97 100 TRP A C 1
ATOM 776 O O . TRP A 1 100 ? 2.442 -1.796 7.857 1.00 39.97 100 TRP A O 1
ATOM 786 N N . ARG A 1 101 ? 2.561 -3.950 7.206 1.00 37.94 101 ARG A N 1
ATOM 787 C CA . ARG A 1 101 ? 2.637 -4.505 8.579 1.00 37.94 101 ARG A CA 1
ATOM 788 C C . ARG A 1 101 ? 3.803 -3.905 9.389 1.00 37.94 101 ARG A C 1
ATOM 790 O O . ARG A 1 101 ? 3.663 -3.668 10.587 1.00 37.94 101 ARG A O 1
ATOM 797 N N . GLY A 1 102 ? 4.933 -3.598 8.742 1.00 35.88 102 GLY A N 1
ATOM 798 C CA . GLY A 1 102 ? 6.090 -2.945 9.376 1.00 35.88 102 GLY A CA 1
ATOM 799 C C . GLY A 1 102 ? 5.885 -1.471 9.764 1.00 35.88 102 GLY A C 1
ATOM 800 O O . GLY A 1 102 ? 6.554 -0.987 10.677 1.00 35.88 102 GLY A O 1
ATOM 801 N N . ARG A 1 103 ? 4.955 -0.751 9.118 1.00 36.66 103 ARG A N 1
ATOM 802 C CA . ARG A 1 103 ? 4.630 0.647 9.461 1.00 36.66 103 ARG A CA 1
ATOM 803 C C . ARG A 1 103 ? 3.619 0.772 10.599 1.00 36.66 103 ARG A C 1
ATOM 805 O O . ARG A 1 103 ? 3.772 1.691 11.396 1.00 36.66 103 ARG A O 1
ATOM 812 N N . CYS A 1 104 ? 2.678 -0.164 10.741 1.00 33.88 104 CYS A N 1
ATOM 813 C CA . CYS A 1 104 ? 1.794 -0.210 11.914 1.00 33.88 104 CYS A CA 1
ATOM 814 C C . CYS A 1 104 ? 2.581 -0.418 13.216 1.00 33.88 104 CYS A C 1
ATOM 816 O O . CYS A 1 104 ? 2.334 0.279 14.191 1.00 33.88 104 CYS A O 1
ATOM 818 N N . ARG A 1 105 ? 3.621 -1.268 13.214 1.00 33.12 105 ARG A N 1
ATOM 819 C CA . ARG A 1 105 ? 4.452 -1.489 14.412 1.00 33.12 105 ARG A CA 1
ATOM 820 C C . ARG A 1 105 ? 5.247 -0.261 14.879 1.00 33.12 105 ARG A C 1
ATOM 822 O O . ARG A 1 105 ? 5.635 -0.210 16.036 1.00 33.12 105 ARG A O 1
ATOM 829 N N . LYS A 1 106 ? 5.505 0.720 14.004 1.00 31.25 106 LYS A N 1
ATOM 830 C CA . LYS A 1 106 ? 6.173 1.985 14.376 1.00 31.25 106 LYS A CA 1
ATOM 831 C C . LYS A 1 106 ? 5.207 3.065 14.875 1.00 31.25 106 LYS A C 1
ATOM 833 O O . LYS A 1 106 ? 5.676 4.086 15.365 1.00 31.25 106 LYS A O 1
ATOM 838 N N . ALA A 1 107 ? 3.895 2.864 14.732 1.00 31.06 107 ALA A N 1
ATOM 839 C CA . ALA A 1 107 ? 2.880 3.788 15.236 1.00 31.06 107 ALA A CA 1
ATOM 840 C C . ALA A 1 107 ? 2.494 3.507 16.703 1.00 31.06 107 ALA A C 1
ATOM 842 O O . ALA A 1 107 ? 2.003 4.412 17.375 1.00 31.06 107 ALA A O 1
ATOM 843 N N . ASP A 1 108 ? 2.790 2.311 17.223 1.00 32.97 108 ASP A N 1
ATOM 844 C CA . ASP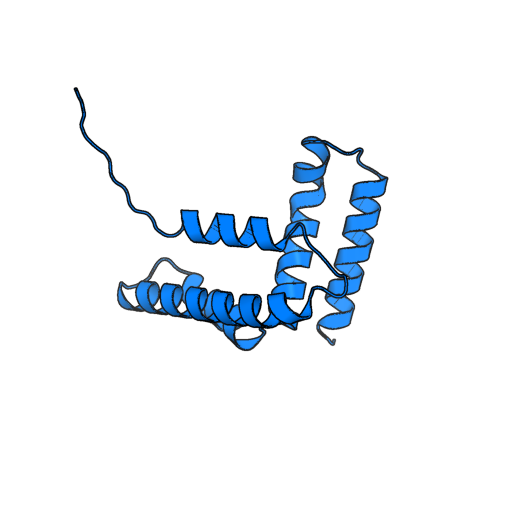 A 1 108 ? 2.737 2.003 18.657 1.00 32.97 108 ASP A CA 1
ATOM 845 C C . ASP A 1 108 ? 4.002 2.525 19.341 1.00 32.97 108 ASP A C 1
ATOM 847 O O . ASP A 1 108 ? 4.930 1.784 19.657 1.00 32.97 108 ASP A O 1
ATOM 851 N N . GLY A 1 109 ? 4.056 3.845 19.518 1.00 36.94 109 GLY A N 1
ATOM 852 C CA . GLY A 1 109 ? 5.090 4.535 20.278 1.00 36.94 109 GLY A CA 1
ATOM 853 C C . GLY A 1 109 ? 5.098 4.131 21.753 1.00 36.94 109 GLY A C 1
ATOM 854 O O . GLY A 1 109 ? 4.702 4.911 22.613 1.00 36.94 109 GLY A O 1
ATOM 855 N N . SER A 1 110 ? 5.618 2.947 22.063 1.00 33.94 110 SER A N 1
ATOM 856 C CA . SER A 1 110 ? 6.262 2.656 23.337 1.00 33.94 110 SER A CA 1
ATOM 857 C C . SER A 1 110 ? 7.632 3.337 23.334 1.00 33.94 110 SER A C 1
ATOM 859 O O . SER A 1 110 ? 8.662 2.755 22.998 1.00 33.94 110 SER A O 1
ATOM 861 N N . TYR A 1 111 ? 7.646 4.618 23.708 1.00 34.53 111 TYR A N 1
ATOM 862 C CA . TYR A 1 111 ? 8.847 5.242 24.254 1.00 34.53 111 TYR A CA 1
ATOM 863 C C . TYR A 1 111 ? 9.159 4.546 25.582 1.00 34.53 111 TYR A C 1
ATOM 865 O O . TYR A 1 111 ? 8.620 4.902 26.625 1.00 34.53 111 TYR A O 1
ATOM 873 N N . GLN A 1 112 ? 10.028 3.541 25.540 1.00 32.06 112 GLN A N 1
ATOM 874 C CA . GLN A 1 112 ? 10.714 3.042 26.721 1.00 32.06 112 GLN A CA 1
ATOM 875 C C . GLN A 1 112 ? 12.157 3.527 26.625 1.00 32.06 112 GLN A C 1
ATOM 877 O O . GLN A 1 112 ? 13.033 2.859 26.085 1.00 32.06 112 GLN A O 1
ATOM 882 N N . THR A 1 113 ? 12.394 4.756 27.087 1.00 36.16 113 THR A N 1
ATOM 883 C CA . THR A 1 113 ? 13.747 5.188 27.440 1.00 36.16 113 THR A CA 1
ATOM 884 C C . THR A 1 113 ? 14.104 4.483 28.738 1.00 36.16 113 THR A C 1
ATOM 886 O O . THR A 1 113 ? 13.817 4.982 29.828 1.00 36.16 113 THR A O 1
ATOM 889 N N . ASP A 1 114 ? 14.676 3.292 28.611 1.00 35.94 114 ASP A N 1
ATOM 890 C CA . ASP A 1 114 ? 15.357 2.638 29.714 1.00 35.94 114 ASP A CA 1
ATOM 891 C C . ASP A 1 114 ? 16.622 3.453 30.014 1.00 35.94 114 ASP A C 1
ATOM 893 O O . ASP A 1 114 ? 17.567 3.507 29.224 1.00 35.94 114 ASP A O 1
ATOM 897 N N . LYS A 1 115 ? 16.599 4.169 31.143 1.00 45.06 115 LYS A N 1
ATOM 898 C CA . LYS A 1 115 ? 17.806 4.697 31.774 1.00 45.06 115 LYS A CA 1
ATOM 899 C C . LYS A 1 115 ? 18.670 3.497 32.142 1.00 45.06 115 LYS A C 1
ATOM 901 O O . LYS A 1 115 ? 18.308 2.743 33.044 1.00 45.06 115 LYS A O 1
ATOM 906 N N . ARG A 1 116 ? 19.843 3.363 31.529 1.00 36.75 116 ARG A N 1
ATOM 907 C CA . ARG A 1 116 ? 20.898 2.532 32.102 1.00 36.75 116 ARG A CA 1
ATOM 908 C C . ARG A 1 116 ? 22.280 3.137 31.874 1.00 36.75 116 ARG A C 1
ATOM 910 O O . ARG A 1 116 ? 22.793 3.084 30.764 1.00 36.75 116 ARG A O 1
ATOM 917 N N . SER A 1 117 ? 22.789 3.623 33.012 1.00 38.88 117 SER A N 1
ATOM 918 C CA . SER A 1 117 ? 24.181 3.839 33.437 1.00 38.88 117 SER A CA 1
ATOM 919 C C . SER A 1 117 ? 24.998 4.923 32.751 1.00 38.88 117 SER A C 1
ATOM 921 O O . SER A 1 117 ? 25.378 4.753 31.579 1.00 38.88 117 SER A O 1
#

Organism: Arachis hypogaea (NCBI:txid3818)

Foldseek 3Di:
DDLVVVLVVLVVVLVVLCVVDDDDPVSCVSSVVSLVVNLLSVLCVQPVPLSVQLVVLVVDPDDPVSVVSNVVSVVVSVVSVVVVVVVCPVDDDDPSVVVVVVVVVVVPPPPPPPDDD